Protein AF-A0A1H0DED2-F1 (afdb_monomer)

Foldseek 3Di:
DPPDDPVRLVVLLQVLLVLLCVVVVNPDDSVRSSVLSNVCSVPDDCVPVCCVVVHSNVVSVVSVVVVVD

Organism: NCBI:txid2370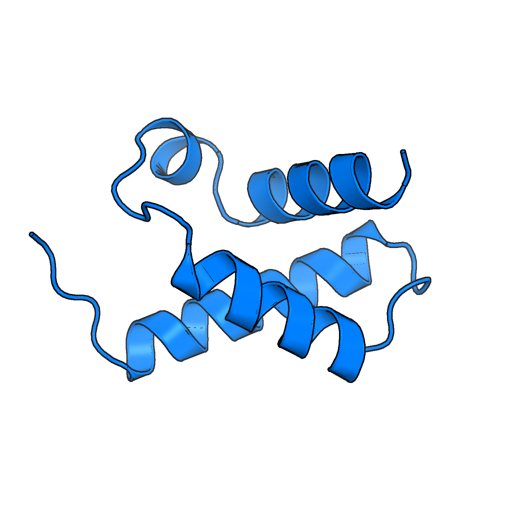69

Mean predicted aligned error: 4.49 Å

Solvent-accessible surface area (backbone atoms only — not comparable to full-atom values): 3956 Å² total; per-residue (Å²): 134,84,79,73,48,74,67,55,52,52,52,51,25,52,56,30,15,55,37,30,24,65,72,50,69,71,76,38,53,70,72,55,21,40,54,51,25,49,58,49,59,75,74,52,67,78,84,35,66,65,50,70,72,57,36,58,67,47,51,30,54,50,54,53,55,64,73,76,104

Radius of gyration: 11.63 Å; Cα contacts (8 Å, |Δi|>4): 51; chains: 1; bounding box: 32×20×32 Å

pLDDT: mean 86.82, std 10.91, range [41.44, 96.38]

Secondary structure (DSSP, 8-state):
-----HHHHHHHHHHHHHHHHHHHTS-S-HHHHHHHHHHHHHH--TT-HHHHHHHHHHHHHHHHHHHT-

Sequence (69 aa):
MNILTKEQTNAIARELSIALVKFSKDNLSTEEAERIAEIVLEDIDLDNPTLAHKGINWLAKDILRQISR

Nearest PDB structures (foldseek):
  8tku-assembly4_H  TM=6.713E-01  e=9.141E-01  Caenorhabditis elegans

Structure (mmCIF, N/CA/C/O backbone):
data_AF-A0A1H0DED2-F1
#
_entry.id   AF-A0A1H0DED2-F1
#
loop_
_atom_site.group_PDB
_atom_site.id
_atom_site.type_symbol
_atom_site.label_atom_id
_atom_site.label_alt_id
_atom_site.label_comp_id
_atom_site.lab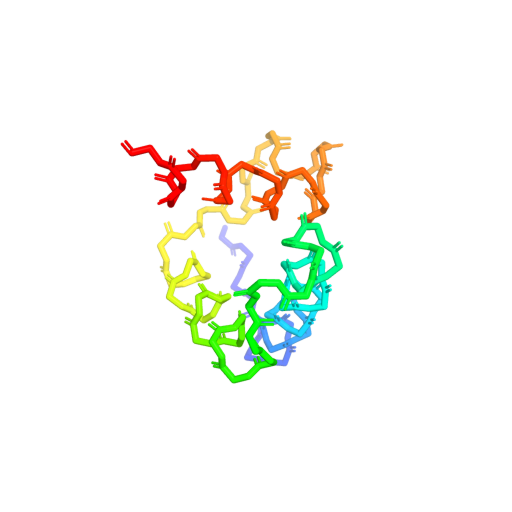el_asym_id
_atom_site.label_entity_id
_atom_site.label_seq_id
_atom_site.pdbx_PDB_ins_code
_atom_site.Cartn_x
_atom_site.Cartn_y
_atom_site.Cartn_z
_atom_site.occupancy
_atom_site.B_iso_or_equiv
_atom_site.auth_seq_id
_atom_site.auth_comp_id
_atom_site.auth_asym_id
_atom_site.auth_atom_id
_atom_site.pdbx_PDB_model_num
ATOM 1 N N . MET A 1 1 ? 9.552 -1.312 -21.129 1.00 41.44 1 MET A N 1
ATOM 2 C CA . MET A 1 1 ? 9.458 -2.167 -19.933 1.00 41.44 1 MET A CA 1
ATOM 3 C C . MET A 1 1 ? 10.540 -1.733 -18.975 1.00 41.44 1 MET A C 1
ATOM 5 O O . MET A 1 1 ? 11.701 -2.067 -19.184 1.00 41.44 1 MET A O 1
ATOM 9 N N . ASN A 1 2 ? 10.175 -0.909 -17.998 1.00 52.50 2 ASN A N 1
ATOM 10 C CA . ASN A 1 2 ? 11.070 -0.577 -16.904 1.00 52.50 2 ASN A CA 1
ATOM 11 C C . ASN A 1 2 ? 10.930 -1.720 -15.891 1.00 52.50 2 ASN A C 1
ATOM 13 O O . ASN A 1 2 ? 9.938 -1.797 -15.177 1.00 52.50 2 ASN A O 1
ATOM 17 N N . ILE A 1 3 ? 11.841 -2.695 -15.927 1.00 60.22 3 ILE A N 1
ATOM 18 C CA . ILE A 1 3 ? 11.809 -3.798 -14.961 1.00 60.22 3 ILE A CA 1
ATOM 19 C C . ILE A 1 3 ? 12.224 -3.193 -13.624 1.00 60.22 3 ILE A C 1
ATOM 21 O O . ILE A 1 3 ? 13.397 -2.875 -13.428 1.00 60.22 3 ILE A O 1
ATOM 25 N N . LEU A 1 4 ? 11.256 -2.985 -12.734 1.00 66.75 4 LEU A N 1
ATOM 26 C CA . LEU A 1 4 ? 11.548 -2.526 -11.386 1.00 66.75 4 LEU A CA 1
ATOM 27 C C . LEU A 1 4 ? 12.376 -3.585 -10.670 1.00 66.75 4 LEU A C 1
ATOM 29 O O . LEU A 1 4 ? 12.119 -4.788 -10.766 1.00 66.75 4 LEU A O 1
ATOM 33 N N . THR A 1 5 ? 13.404 -3.134 -9.963 1.00 77.56 5 THR A N 1
ATOM 34 C CA . THR A 1 5 ? 14.199 -4.034 -9.140 1.00 77.56 5 THR A CA 1
ATOM 35 C C . THR A 1 5 ? 13.361 -4.499 -7.954 1.00 77.56 5 THR A C 1
ATOM 37 O O . THR A 1 5 ? 12.475 -3.791 -7.475 1.00 77.56 5 THR A O 1
ATOM 40 N N . LYS A 1 6 ? 13.682 -5.678 -7.416 1.00 77.06 6 LYS A N 1
ATOM 41 C CA . LYS A 1 6 ? 13.040 -6.195 -6.200 1.00 77.06 6 LYS A CA 1
ATOM 42 C C . LYS A 1 6 ? 13.086 -5.186 -5.040 1.00 77.06 6 LYS A C 1
ATOM 44 O O . LYS A 1 6 ? 12.155 -5.105 -4.250 1.00 77.06 6 LYS A O 1
ATOM 49 N N . GLU A 1 7 ? 14.150 -4.389 -4.960 1.00 80.12 7 GLU A N 1
ATOM 50 C CA . GLU A 1 7 ? 14.285 -3.320 -3.966 1.00 80.12 7 GLU A CA 1
ATOM 51 C C . GLU A 1 7 ? 13.276 -2.185 -4.180 1.00 80.12 7 GLU A C 1
ATOM 53 O O . GLU A 1 7 ? 12.686 -1.707 -3.213 1.00 80.12 7 GLU A O 1
ATOM 58 N N . GLN A 1 8 ? 13.034 -1.784 -5.432 1.00 81.25 8 GLN A N 1
ATOM 59 C CA . GLN A 1 8 ? 12.037 -0.765 -5.766 1.00 81.25 8 GLN A CA 1
ATOM 60 C C . GLN A 1 8 ? 10.622 -1.253 -5.459 1.00 81.25 8 GLN A C 1
ATOM 62 O O . GLN A 1 8 ? 9.853 -0.524 -4.837 1.00 81.25 8 GLN A O 1
ATOM 67 N N . THR A 1 9 ? 10.296 -2.498 -5.815 1.00 83.88 9 THR A N 1
ATOM 68 C CA . THR A 1 9 ? 8.996 -3.099 -5.485 1.00 83.88 9 THR A CA 1
ATOM 69 C C . THR A 1 9 ? 8.772 -3.143 -3.975 1.00 83.88 9 THR A C 1
ATOM 71 O O . THR A 1 9 ? 7.717 -2.729 -3.504 1.00 83.88 9 THR A O 1
ATOM 74 N N . ASN A 1 10 ? 9.784 -3.542 -3.197 1.00 87.31 10 ASN A N 1
ATOM 75 C CA . ASN A 1 10 ? 9.695 -3.566 -1.734 1.00 87.31 10 ASN A CA 1
ATOM 76 C C . ASN A 1 10 ? 9.501 -2.165 -1.129 1.00 87.31 10 ASN A C 1
ATOM 78 O O . ASN A 1 10 ? 8.754 -2.005 -0.164 1.00 87.31 10 ASN A O 1
ATOM 82 N N . ALA A 1 11 ? 10.163 -1.144 -1.681 1.00 89.31 11 ALA A N 1
ATOM 83 C CA . ALA A 1 11 ? 9.989 0.234 -1.230 1.00 89.31 11 ALA A CA 1
ATOM 84 C C . ALA A 1 11 ? 8.556 0.729 -1.488 1.00 89.31 11 ALA A C 1
ATOM 86 O O . ALA A 1 11 ? 7.922 1.269 -0.583 1.00 89.31 11 ALA A O 1
ATOM 87 N N . ILE A 1 12 ? 8.018 0.467 -2.684 1.00 89.50 12 ILE A N 1
ATOM 88 C CA . ILE A 1 12 ? 6.640 0.826 -3.048 1.00 89.50 12 ILE A CA 1
ATOM 89 C C . ILE A 1 12 ? 5.634 0.068 -2.171 1.00 89.50 12 ILE A C 1
ATOM 91 O O . ILE A 1 12 ? 4.682 0.675 -1.682 1.00 89.50 12 ILE A O 1
ATOM 95 N N . ALA A 1 13 ? 5.861 -1.225 -1.912 1.00 92.12 13 ALA A N 1
ATOM 96 C CA . ALA A 1 13 ? 5.013 -2.042 -1.040 1.00 92.12 13 ALA A CA 1
ATOM 97 C C . ALA A 1 13 ? 4.934 -1.461 0.371 1.00 92.12 13 ALA A C 1
ATOM 99 O O . ALA A 1 13 ? 3.849 -1.309 0.931 1.00 92.12 13 ALA A O 1
ATOM 100 N N . ARG A 1 14 ? 6.083 -1.053 0.917 1.00 94.19 14 ARG A N 1
ATOM 101 C CA . ARG A 1 14 ? 6.163 -0.418 2.231 1.00 94.19 14 ARG A CA 1
ATOM 102 C C . ARG A 1 14 ? 5.461 0.939 2.270 1.00 94.19 14 ARG A C 1
ATOM 104 O O . ARG A 1 14 ? 4.778 1.251 3.240 1.00 94.19 14 ARG A O 1
ATOM 111 N N . GLU A 1 15 ? 5.625 1.767 1.244 1.00 94.38 15 GLU A N 1
ATOM 112 C CA . GLU A 1 15 ? 4.924 3.054 1.171 1.00 94.38 15 GLU A CA 1
ATOM 113 C C . GLU A 1 15 ? 3.405 2.865 1.065 1.00 94.38 15 GLU A C 1
ATOM 115 O O . GLU A 1 15 ? 2.636 3.581 1.716 1.00 94.38 15 GLU A O 1
ATOM 120 N N . LEU A 1 16 ? 2.970 1.870 0.290 1.00 95.25 16 LEU A N 1
ATOM 121 C CA . LEU A 1 16 ? 1.565 1.521 0.132 1.00 95.25 16 LEU A CA 1
ATOM 122 C C . LEU A 1 16 ? 0.964 0.971 1.429 1.00 95.25 16 LEU A C 1
ATOM 124 O O . LEU A 1 16 ? -0.118 1.417 1.811 1.00 95.25 16 LEU A O 1
ATOM 128 N N . SER A 1 17 ? 1.659 0.086 2.149 1.00 96.19 17 SER A N 1
ATOM 129 C CA . SER A 1 17 ? 1.171 -0.460 3.422 1.00 96.19 17 SER A CA 1
ATOM 130 C C . SER A 1 17 ? 0.986 0.633 4.479 1.00 96.19 17 SER A C 1
ATOM 132 O O . SER A 1 17 ? -0.066 0.715 5.115 1.00 96.19 17 SER A O 1
ATOM 134 N N . ILE A 1 18 ? 1.937 1.567 4.592 1.00 95.81 18 ILE A N 1
ATOM 135 C CA . ILE A 1 18 ? 1.826 2.732 5.485 1.00 95.81 18 ILE A CA 1
ATOM 136 C C . ILE A 1 18 ? 0.606 3.589 5.119 1.00 95.81 18 ILE A C 1
ATOM 138 O O . ILE A 1 18 ? -0.142 4.033 5.998 1.00 95.81 18 ILE A O 1
ATOM 142 N N . ALA A 1 19 ? 0.385 3.832 3.825 1.00 95.69 19 ALA A N 1
ATOM 143 C CA . ALA A 1 19 ? -0.765 4.597 3.355 1.00 95.69 19 ALA A CA 1
ATOM 144 C C . ALA A 1 19 ? -2.095 3.873 3.634 1.00 95.69 19 ALA A C 1
ATOM 146 O O . ALA A 1 19 ? -3.064 4.523 4.035 1.00 95.69 19 ALA A O 1
ATOM 147 N N . LEU A 1 20 ? -2.142 2.548 3.471 1.00 96.38 20 LEU A N 1
ATOM 148 C CA . LEU A 1 20 ? -3.311 1.717 3.767 1.00 96.38 20 LEU A CA 1
ATOM 149 C C . LEU A 1 20 ? -3.685 1.786 5.249 1.00 96.38 20 LEU A C 1
ATOM 151 O O . LEU A 1 20 ? -4.828 2.126 5.551 1.00 96.38 20 LEU A O 1
ATOM 155 N N . VAL A 1 21 ? -2.733 1.578 6.167 1.00 95.88 21 VAL A N 1
ATOM 156 C CA . VAL A 1 21 ? -2.978 1.715 7.617 1.00 95.88 21 VAL A CA 1
ATOM 157 C C . VAL A 1 21 ? -3.524 3.111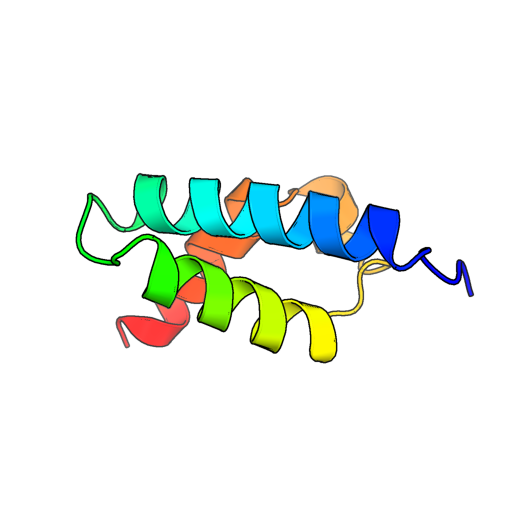 7.925 1.00 95.88 21 VAL A C 1
ATOM 159 O O . VAL A 1 21 ? -4.618 3.250 8.478 1.00 95.88 21 VAL A O 1
ATOM 162 N N . LYS A 1 22 ? -2.835 4.157 7.449 1.00 94.75 22 LYS A N 1
ATOM 163 C CA . LYS A 1 22 ? -3.223 5.557 7.670 1.00 94.75 22 LYS A CA 1
ATOM 164 C C . LYS A 1 22 ? -4.637 5.874 7.178 1.00 94.75 22 LYS A C 1
ATOM 166 O O . LYS A 1 22 ? -5.387 6.563 7.868 1.00 94.75 22 LY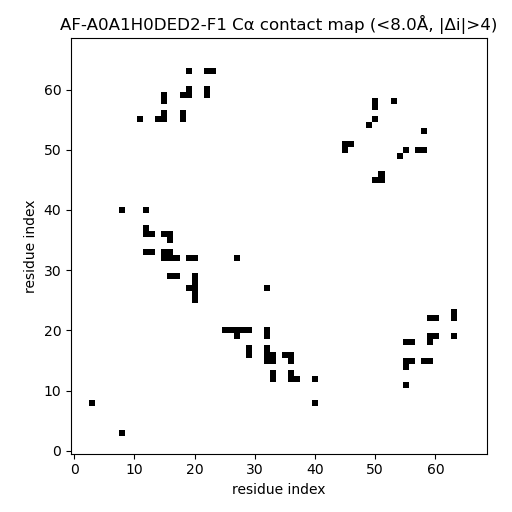S A O 1
ATOM 171 N N . PHE A 1 23 ? -5.006 5.440 5.972 1.00 95.19 23 PHE A N 1
ATOM 172 C CA . PHE A 1 23 ? -6.316 5.759 5.393 1.00 95.19 23 PHE A CA 1
ATOM 173 C C . PHE A 1 23 ? -7.430 4.825 5.855 1.00 95.19 23 PHE A C 1
ATOM 175 O O . PHE A 1 23 ? -8.590 5.242 5.840 1.00 95.19 23 PHE A O 1
ATOM 182 N N . SER A 1 24 ? -7.093 3.621 6.322 1.00 93.12 24 SER A N 1
ATOM 183 C CA . SER A 1 24 ? -8.045 2.716 6.967 1.00 93.12 24 SER A CA 1
ATOM 184 C C . SER A 1 24 ? -8.526 3.244 8.321 1.00 93.12 24 SER A C 1
ATOM 186 O O . SER A 1 24 ? -9.548 2.772 8.808 1.00 93.12 24 SER A O 1
ATOM 188 N N . LYS A 1 25 ? -7.843 4.252 8.894 1.00 89.19 25 LYS A N 1
ATOM 189 C CA . LYS A 1 25 ? -8.073 4.765 10.256 1.00 89.19 25 LYS A CA 1
ATOM 190 C C . LYS A 1 25 ? -7.926 3.653 11.300 1.00 89.19 25 LYS A C 1
ATOM 192 O O . LYS A 1 25 ? -8.830 3.447 12.103 1.00 89.19 25 LYS A O 1
ATOM 197 N N . ASP A 1 26 ? -6.812 2.925 11.220 1.00 80.88 26 ASP A N 1
ATOM 198 C CA . ASP A 1 26 ? -6.449 1.813 12.112 1.00 80.88 26 ASP A CA 1
ATOM 199 C C . ASP A 1 26 ? -7.388 0.589 12.041 1.00 80.88 26 ASP A C 1
ATOM 201 O O . ASP A 1 26 ? -7.367 -0.266 12.922 1.00 80.88 26 ASP A O 1
ATOM 205 N N . ASN A 1 27 ? -8.192 0.471 10.974 1.00 89.00 27 ASN A N 1
ATOM 206 C CA . ASN A 1 27 ? -9.012 -0.722 10.712 1.00 89.00 27 ASN A CA 1
ATOM 207 C C . ASN A 1 27 ? -8.232 -1.866 10.041 1.00 89.00 27 ASN A C 1
ATOM 209 O O . ASN A 1 27 ? -8.763 -2.966 9.935 1.00 89.00 27 ASN A O 1
ATOM 213 N N . LEU A 1 28 ? -7.015 -1.605 9.558 1.00 92.69 28 LEU A N 1
ATOM 214 C CA . LEU A 1 28 ? -6.089 -2.623 9.064 1.00 92.69 28 LEU A CA 1
AT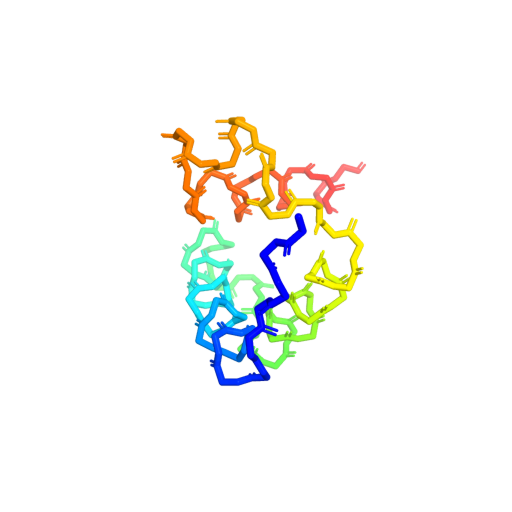OM 215 C C . LEU A 1 28 ? -4.875 -2.696 9.984 1.00 92.69 28 LEU A C 1
ATOM 217 O O . LEU A 1 28 ? -4.267 -1.662 10.283 1.00 92.69 28 LEU A O 1
ATOM 221 N N . SER A 1 29 ? -4.486 -3.912 10.372 1.00 94.12 29 SER A N 1
ATOM 222 C CA . SER A 1 29 ? -3.177 -4.140 10.980 1.00 94.12 29 SER A CA 1
ATOM 223 C C . SER A 1 29 ? -2.065 -3.866 9.965 1.00 94.12 29 SER A C 1
ATOM 225 O O . SER A 1 29 ? -2.269 -3.915 8.747 1.00 94.12 29 SER A O 1
ATOM 227 N N . THR A 1 30 ? -0.854 -3.608 10.459 1.00 92.81 30 THR A N 1
ATOM 228 C CA . THR A 1 30 ? 0.324 -3.479 9.595 1.00 92.81 30 THR A CA 1
ATOM 229 C C . THR A 1 30 ? 0.539 -4.741 8.756 1.00 92.81 30 THR A C 1
ATOM 231 O O . THR A 1 30 ? 0.776 -4.621 7.559 1.00 92.81 30 THR A O 1
ATOM 234 N N . GLU A 1 31 ? 0.381 -5.944 9.329 1.00 94.31 31 GLU A N 1
ATOM 235 C CA . GLU A 1 31 ? 0.563 -7.196 8.575 1.00 94.31 31 GLU A CA 1
ATOM 236 C C . GLU A 1 31 ? -0.532 -7.421 7.518 1.00 94.31 31 GLU A C 1
ATOM 238 O O . GLU A 1 31 ? -0.303 -8.056 6.487 1.00 94.31 31 GLU A O 1
ATOM 243 N N . GLU A 1 32 ? -1.758 -6.951 7.758 1.00 94.50 32 GLU A N 1
ATOM 244 C CA . GLU A 1 32 ? -2.827 -6.978 6.751 1.00 94.50 32 GLU A CA 1
ATOM 245 C C . GLU A 1 32 ? -2.540 -5.992 5.619 1.00 94.50 32 GLU A C 1
ATOM 247 O O . GLU A 1 32 ? -2.644 -6.351 4.446 1.00 94.50 32 GLU A O 1
ATOM 252 N N . ALA A 1 33 ? -2.121 -4.774 5.957 1.00 95.25 33 ALA A N 1
ATOM 253 C CA . ALA A 1 33 ? -1.766 -3.755 4.980 1.00 95.25 33 ALA A CA 1
ATOM 254 C C . ALA A 1 33 ? -0.557 -4.154 4.119 1.00 95.25 33 ALA A C 1
ATOM 256 O O . ALA A 1 33 ? -0.552 -3.872 2.923 1.00 95.25 33 ALA A O 1
ATOM 257 N N . GLU A 1 34 ? 0.446 -4.821 4.698 1.00 95.25 34 GLU A N 1
ATOM 258 C CA . GLU A 1 34 ? 1.594 -5.369 3.965 1.00 95.25 34 GLU A CA 1
ATOM 259 C C . GLU A 1 34 ? 1.161 -6.445 2.968 1.00 95.25 34 GLU A C 1
ATOM 261 O O . GLU A 1 34 ? 1.479 -6.333 1.786 1.00 95.25 34 GLU A O 1
ATOM 266 N N . ARG A 1 35 ? 0.345 -7.418 3.395 1.00 94.12 35 ARG A N 1
ATOM 267 C CA . ARG A 1 35 ? -0.177 -8.461 2.495 1.00 94.12 35 ARG A CA 1
ATOM 268 C C . ARG A 1 35 ? -1.009 -7.888 1.351 1.00 94.12 35 ARG A C 1
ATOM 270 O O . ARG A 1 35 ? -0.870 -8.325 0.213 1.00 94.12 35 ARG A O 1
ATOM 277 N N . ILE A 1 36 ? -1.860 -6.900 1.633 1.00 94.12 36 ILE A N 1
ATOM 278 C CA . ILE A 1 36 ? -2.645 -6.217 0.593 1.00 94.12 36 ILE A CA 1
ATOM 279 C C . ILE A 1 36 ? -1.715 -5.487 -0.381 1.00 94.12 36 ILE A C 1
ATOM 281 O O . ILE A 1 36 ? -1.931 -5.550 -1.589 1.00 94.12 36 ILE A O 1
ATOM 285 N N . ALA A 1 37 ? -0.690 -4.797 0.125 1.00 93.88 37 ALA A N 1
ATOM 286 C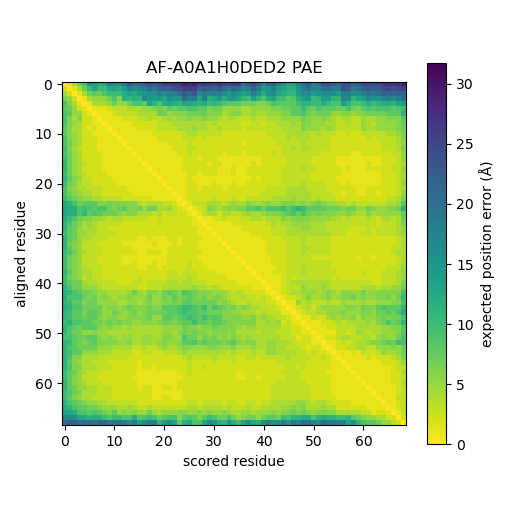 CA . ALA A 1 37 ? 0.256 -4.077 -0.716 1.00 93.88 37 ALA A CA 1
ATOM 287 C C . ALA A 1 37 ? 1.039 -5.018 -1.644 1.00 93.88 37 ALA A C 1
ATOM 289 O O . ALA A 1 37 ? 1.192 -4.697 -2.819 1.00 93.88 37 ALA A O 1
ATOM 290 N N . GLU A 1 38 ? 1.487 -6.172 -1.142 1.00 92.31 38 GLU A N 1
ATOM 291 C CA . GLU A 1 38 ? 2.164 -7.201 -1.941 1.00 92.31 38 GLU A CA 1
ATOM 292 C C . GLU A 1 38 ? 1.259 -7.729 -3.060 1.00 92.31 38 GLU A C 1
ATOM 294 O O . GLU A 1 38 ? 1.634 -7.638 -4.225 1.00 92.31 38 GLU A O 1
ATOM 299 N N . ILE A 1 39 ? 0.037 -8.169 -2.731 1.00 91.69 39 ILE A N 1
ATOM 300 C CA . ILE A 1 39 ? -0.927 -8.698 -3.714 1.00 91.69 39 ILE A CA 1
ATOM 301 C C . ILE A 1 39 ? -1.253 -7.656 -4.789 1.00 91.69 39 ILE A C 1
ATOM 303 O O . ILE A 1 39 ? -1.263 -7.958 -5.978 1.00 91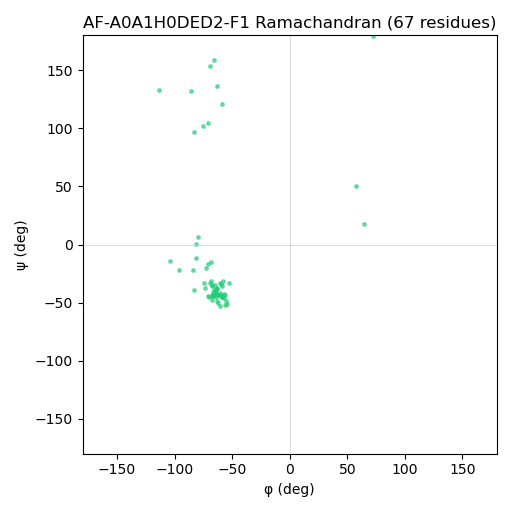.69 39 ILE A O 1
ATOM 307 N N . VAL A 1 40 ? -1.503 -6.404 -4.396 1.00 90.75 40 VAL A N 1
ATOM 308 C CA . VAL A 1 40 ? -1.811 -5.347 -5.369 1.00 90.75 40 VAL A CA 1
ATOM 309 C C . VAL A 1 40 ? -0.621 -5.077 -6.283 1.00 90.75 40 VAL A C 1
ATOM 311 O O . VAL A 1 40 ? -0.816 -4.824 -7.468 1.00 90.75 40 VAL A O 1
ATOM 314 N N . LEU A 1 41 ? 0.605 -5.119 -5.759 1.00 88.06 41 LEU A N 1
ATOM 315 C CA . LEU A 1 41 ? 1.800 -4.868 -6.559 1.00 88.06 41 LEU A CA 1
ATOM 316 C C . LEU A 1 41 ? 2.145 -6.001 -7.526 1.00 88.06 41 LEU A C 1
ATOM 318 O O . LEU A 1 41 ? 2.846 -5.740 -8.502 1.00 88.06 41 LEU A O 1
ATOM 322 N N . GLU A 1 42 ? 1.647 -7.215 -7.292 1.00 86.81 42 GLU A N 1
ATOM 323 C CA . GLU A 1 42 ? 1.741 -8.315 -8.258 1.00 86.81 42 GLU A CA 1
ATOM 324 C C . GLU A 1 42 ? 0.888 -8.055 -9.511 1.00 86.81 42 GLU A C 1
ATOM 326 O O . GLU A 1 42 ? 1.313 -8.392 -10.616 1.00 86.81 42 GLU A O 1
ATOM 331 N N . ASP A 1 43 ? -0.267 -7.398 -9.351 1.00 84.38 43 ASP A N 1
ATOM 332 C CA . ASP A 1 43 ? -1.252 -7.202 -10.425 1.00 84.38 43 ASP A CA 1
ATOM 333 C C . ASP A 1 43 ? -1.266 -5.784 -11.028 1.00 84.38 43 ASP A C 1
ATOM 335 O O . ASP A 1 43 ? -1.881 -5.554 -12.076 1.00 84.38 43 ASP A O 1
ATOM 339 N N . ILE A 1 44 ? -0.631 -4.800 -10.384 1.00 81.62 44 ILE A N 1
ATOM 340 C CA . ILE A 1 44 ? -0.721 -3.402 -10.816 1.00 81.62 44 ILE A CA 1
ATOM 341 C C . ILE A 1 44 ? 0.302 -3.049 -11.899 1.00 81.62 44 ILE A C 1
ATOM 343 O O . ILE A 1 44 ? 1.507 -3.263 -11.775 1.00 81.62 44 ILE A O 1
ATOM 347 N N . ASP A 1 45 ? -0.185 -2.387 -12.946 1.00 81.06 45 ASP A N 1
ATOM 348 C CA . ASP A 1 45 ? 0.673 -1.723 -13.918 1.00 81.06 45 ASP A CA 1
ATOM 349 C C . ASP A 1 45 ? 1.229 -0.421 -13.319 1.00 81.06 45 ASP A C 1
ATOM 351 O O . ASP A 1 45 ? 0.535 0.597 -13.229 1.00 81.06 45 ASP A O 1
ATOM 355 N N . LEU A 1 46 ? 2.490 -0.454 -12.885 1.00 75.31 46 LEU A N 1
ATOM 356 C CA . LEU A 1 46 ? 3.175 0.710 -12.318 1.00 75.31 46 LEU A CA 1
ATOM 357 C C . LEU A 1 46 ? 3.505 1.785 -13.368 1.00 75.31 46 LEU A C 1
ATOM 359 O O . LEU A 1 46 ? 3.707 2.942 -12.996 1.00 75.31 46 LEU A O 1
ATOM 363 N N . ASP A 1 47 ? 3.470 1.443 -14.661 1.00 77.62 47 ASP A N 1
ATOM 364 C CA . ASP A 1 47 ? 3.582 2.402 -15.765 1.00 77.62 47 ASP A CA 1
ATOM 365 C C . ASP A 1 47 ? 2.229 3.092 -16.063 1.00 77.62 47 ASP A C 1
ATOM 367 O O . ASP A 1 47 ? 2.144 3.963 -16.936 1.00 77.62 47 ASP A O 1
ATOM 371 N N . ASN A 1 48 ? 1.160 2.765 -15.319 1.00 82.06 48 ASN A N 1
ATOM 372 C CA . ASN A 1 48 ? -0.149 3.387 -15.488 1.00 82.06 48 ASN A CA 1
ATOM 373 C C . ASN A 1 48 ? -0.066 4.917 -15.271 1.00 82.06 48 ASN A C 1
ATOM 375 O O . ASN A 1 48 ? 0.236 5.371 -14.160 1.00 82.06 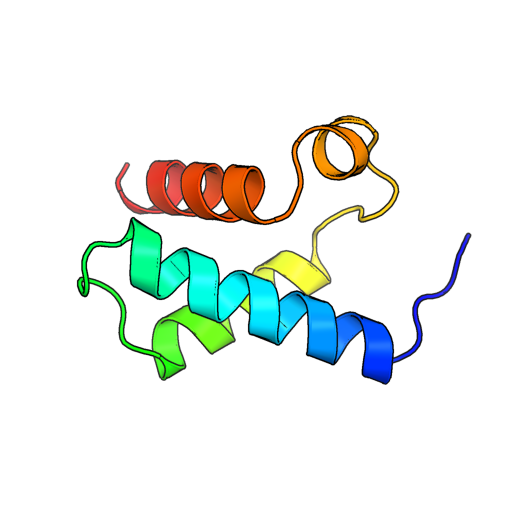48 ASN A O 1
ATOM 379 N N . PRO A 1 49 ? -0.435 5.745 -16.272 1.00 82.62 49 PRO A N 1
ATOM 380 C CA . PRO A 1 49 ? -0.358 7.206 -16.176 1.00 82.62 49 PRO A CA 1
ATOM 381 C C . PRO A 1 49 ? -1.168 7.793 -15.015 1.00 82.62 49 PRO A C 1
ATOM 383 O O . PRO A 1 49 ? -0.803 8.817 -14.438 1.00 82.62 49 PRO A O 1
ATOM 386 N N . THR A 1 50 ? -2.275 7.141 -14.652 1.00 82.38 50 THR A N 1
ATOM 387 C CA . THR A 1 50 ? -3.117 7.539 -13.521 1.00 82.38 50 THR A CA 1
ATOM 388 C C . THR A 1 50 ? -2.378 7.340 -12.208 1.00 82.38 50 THR A C 1
ATOM 390 O O . THR A 1 50 ? -2.417 8.231 -11.359 1.00 82.38 50 THR A O 1
ATOM 393 N N . LEU A 1 51 ? -1.680 6.212 -12.045 1.00 84.44 51 LEU A N 1
ATOM 394 C CA . LEU A 1 51 ? -0.874 5.957 -10.858 1.00 84.44 51 LEU A CA 1
ATOM 395 C C . LEU A 1 51 ? 0.325 6.906 -10.803 1.00 84.44 51 LEU A C 1
ATOM 397 O O . LEU A 1 51 ? 0.554 7.515 -9.763 1.00 84.44 51 LEU A O 1
ATOM 401 N N . ALA A 1 52 ? 1.021 7.111 -11.922 1.00 82.56 52 ALA A N 1
ATOM 402 C CA . ALA A 1 52 ? 2.141 8.047 -12.005 1.00 82.56 52 ALA A CA 1
ATOM 403 C C . ALA A 1 52 ? 1.731 9.490 -11.648 1.00 82.56 52 ALA A C 1
ATOM 405 O O . ALA A 1 52 ? 2.490 10.218 -11.011 1.00 82.56 52 ALA A O 1
ATOM 406 N N . HIS A 1 53 ? 0.514 9.904 -12.017 1.00 86.38 53 HIS A N 1
ATOM 407 C CA . HIS A 1 53 ? 0.005 11.243 -11.724 1.00 86.38 53 HIS A CA 1
ATOM 408 C C . HIS A 1 53 ? -0.594 11.384 -10.314 1.00 86.38 53 HIS A C 1
ATOM 410 O O . HIS A 1 53 ? -0.439 12.427 -9.679 1.00 86.38 53 HIS A O 1
ATOM 416 N N . LYS A 1 54 ? -1.317 10.369 -9.822 1.00 89.25 54 LYS A N 1
ATOM 417 C CA . LYS A 1 54 ? -2.056 10.443 -8.547 1.00 89.25 54 LYS A CA 1
ATOM 418 C C . LYS A 1 54 ? -1.289 9.869 -7.349 1.00 89.25 54 LYS A C 1
ATOM 420 O O . LYS A 1 54 ? -1.588 10.236 -6.211 1.00 89.25 54 LYS A O 1
ATOM 425 N N . GLY A 1 55 ? -0.316 8.998 -7.598 1.00 90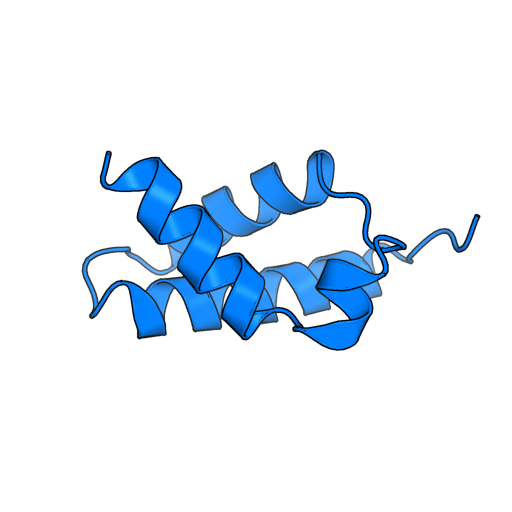.75 55 GLY A N 1
ATOM 426 C CA . GLY A 1 55 ? 0.582 8.404 -6.612 1.00 90.75 55 GLY A CA 1
ATOM 427 C C . GLY A 1 55 ? -0.049 7.353 -5.690 1.00 90.75 55 GLY A C 1
ATOM 428 O O . GLY A 1 55 ? -1.250 7.069 -5.724 1.00 90.75 55 GLY A O 1
ATOM 429 N N . ILE A 1 56 ? 0.788 6.812 -4.800 1.00 91.88 56 ILE A N 1
ATOM 430 C CA . ILE A 1 56 ? 0.467 5.720 -3.861 1.00 91.88 56 ILE A CA 1
ATOM 431 C C . ILE A 1 56 ? -0.686 6.071 -2.909 1.00 91.88 56 ILE A C 1
ATOM 433 O O . ILE A 1 56 ? -1.517 5.225 -2.590 1.00 91.88 56 ILE A O 1
ATOM 437 N N . ASN A 1 57 ? -0.810 7.335 -2.496 1.00 94.06 57 ASN A N 1
ATOM 438 C CA . ASN A 1 57 ? -1.901 7.760 -1.614 1.00 94.06 57 ASN A CA 1
ATOM 439 C C . ASN A 1 57 ? -3.285 7.629 -2.262 1.00 94.06 57 ASN A C 1
ATOM 441 O O . ASN A 1 57 ? -4.273 7.377 -1.570 1.00 94.06 57 ASN A O 1
ATOM 445 N N . TRP A 1 58 ? -3.379 7.864 -3.573 1.00 94.50 58 TRP A N 1
ATOM 446 C CA . TRP A 1 58 ? -4.627 7.658 -4.298 1.00 94.50 58 TRP A CA 1
ATOM 447 C C . TRP A 1 58 ? -4.929 6.168 -4.424 1.00 94.50 58 TRP A C 1
ATOM 449 O O . TRP A 1 58 ? -6.051 5.771 -4.118 1.00 94.50 58 TRP A O 1
ATOM 459 N N . LEU A 1 59 ? -3.919 5.367 -4.772 1.00 93.38 59 LEU A N 1
ATOM 460 C CA . LEU A 1 59 ? -4.034 3.914 -4.860 1.00 93.38 59 LEU A CA 1
ATOM 461 C C . LEU A 1 59 ? -4.535 3.305 -3.542 1.00 93.38 59 LEU A C 1
ATOM 463 O O . LEU A 1 59 ? -5.521 2.578 -3.545 1.00 93.38 59 LEU A O 1
ATOM 467 N N . ALA A 1 60 ? -3.945 3.684 -2.405 1.00 95.00 60 ALA A N 1
ATOM 468 C CA . ALA A 1 60 ? -4.373 3.217 -1.086 1.00 95.00 60 ALA A CA 1
ATOM 469 C C . ALA A 1 60 ? -5.857 3.515 -0.802 1.00 95.00 60 ALA A C 1
ATOM 471 O O . ALA A 1 60 ? -6.593 2.662 -0.314 1.00 95.00 60 ALA A O 1
ATOM 472 N N . LYS A 1 61 ? -6.329 4.723 -1.138 1.00 94.50 61 LYS A N 1
ATOM 473 C CA . LYS A 1 61 ? -7.746 5.088 -0.976 1.00 94.50 61 LYS A CA 1
ATOM 474 C C . LYS A 1 61 ? -8.658 4.313 -1.919 1.00 94.50 61 LYS A C 1
ATOM 476 O O . LYS A 1 61 ? -9.793 4.034 -1.545 1.00 94.50 61 LYS A O 1
ATOM 481 N N . ASP A 1 62 ? -8.200 4.035 -3.135 1.00 93.06 62 ASP A N 1
ATOM 482 C CA . ASP A 1 62 ? -8.966 3.275 -4.116 1.00 93.06 62 ASP A CA 1
ATOM 483 C C . ASP A 1 62 ? -9.135 1.816 -3.675 1.00 93.06 62 ASP A C 1
ATOM 485 O O . ASP A 1 62 ? -10.264 1.344 -3.582 1.00 93.06 62 ASP A O 1
ATOM 489 N N . ILE A 1 63 ? -8.050 1.166 -3.241 1.00 93.19 63 ILE A N 1
ATOM 490 C CA . ILE A 1 63 ? -8.070 -0.187 -2.661 1.00 93.19 63 ILE A CA 1
ATOM 491 C C . ILE A 1 63 ? -9.058 -0.265 -1.491 1.00 93.19 63 ILE A C 1
ATOM 493 O O . ILE A 1 63 ? -9.949 -1.110 -1.479 1.00 93.19 63 ILE A O 1
ATOM 497 N N . LEU A 1 64 ? -8.967 0.658 -0.526 1.00 93.50 64 LEU A N 1
ATOM 498 C CA . LEU A 1 64 ? -9.862 0.663 0.637 1.00 93.50 64 LEU A CA 1
ATOM 499 C C . LEU A 1 64 ? -11.339 0.829 0.254 1.00 93.50 64 LEU A C 1
ATOM 501 O O . LEU A 1 64 ? -12.212 0.262 0.914 1.00 93.50 64 LEU A O 1
ATOM 505 N N . ARG A 1 65 ? -11.639 1.579 -0.816 1.00 92.25 65 ARG A N 1
ATOM 506 C CA . ARG A 1 65 ? -13.008 1.702 -1.345 1.00 92.25 65 ARG A CA 1
ATOM 507 C C . ARG A 1 65 ? -13.507 0.410 -1.975 1.00 92.25 65 ARG A C 1
ATOM 509 O O . ARG A 1 65 ? -14.706 0.170 -1.915 1.00 92.25 65 ARG A O 1
ATOM 516 N N . GLN A 1 66 ? -12.624 -0.372 -2.591 1.00 88.19 66 GLN A N 1
ATOM 517 C CA . GLN A 1 66 ? -12.976 -1.664 -3.176 1.00 88.19 66 GLN A CA 1
ATOM 518 C C . GLN A 1 66 ? -13.204 -2.728 -2.093 1.00 88.19 66 GLN A C 1
ATOM 520 O O . GLN A 1 66 ? -14.129 -3.517 -2.225 1.00 88.19 66 GLN A O 1
ATOM 525 N N . ILE A 1 67 ? -12.423 -2.706 -1.005 1.00 84.38 67 ILE A N 1
ATOM 526 C CA . ILE A 1 67 ? -12.551 -3.654 0.121 1.00 84.38 67 ILE A CA 1
ATOM 527 C C . ILE A 1 67 ? -13.775 -3.353 1.002 1.00 84.38 67 ILE A C 1
ATOM 529 O O . ILE A 1 67 ? -14.386 -4.263 1.547 1.00 84.38 67 ILE A O 1
ATOM 533 N N . SER A 1 68 ? -14.149 -2.079 1.157 1.00 72.38 68 SER A N 1
ATOM 534 C CA . SER A 1 68 ? -15.292 -1.675 2.000 1.00 72.38 68 SER A CA 1
ATOM 535 C C . SER A 1 68 ? -16.663 -1.855 1.327 1.00 72.38 68 SER A C 1
ATOM 537 O O . SER A 1 68 ? -17.660 -1.352 1.850 1.00 72.38 68 SER A O 1
ATOM 539 N N . ARG A 1 69 ? -16.713 -2.464 0.139 1.00 54.28 69 ARG A N 1
ATOM 540 C CA . ARG A 1 69 ? -17.898 -2.551 -0.719 1.00 54.28 69 ARG A CA 1
ATOM 541 C C . ARG A 1 69 ? -18.453 -3.965 -0.740 1.00 54.28 69 ARG A C 1
ATOM 543 O O . ARG A 1 69 ? -19.698 -4.067 -0.750 1.00 54.28 69 ARG A O 1
#